Protein AF-A0A2G9TCT3-F1 (afdb_monomer)

Radius of gyration: 21.85 Å; Cα contacts (8 Å, |Δi|>4): 13; chains: 1; bounding box: 34×39×53 Å

Organism: Teladorsagia circumcincta (NCBI:txid45464)

pLDDT: mean 71.69, std 22.01, range [36.66, 96.75]

Secondary structure (DSSP, 8-state):
----PPP------HHHHHHHTSS-------PPPPPP-SPPP-SSSS-SSHHHHHHHHHHHHHHHH--

Structure (mmCIF, N/CA/C/O backbone):
data_AF-A0A2G9TCT3-F1
#
_entry.id   AF-A0A2G9TCT3-F1
#
loop_
_atom_site.group_PDB
_atom_site.id
_atom_site.type_symbol
_atom_site.label_atom_id
_atom_site.label_alt_id
_atom_site.label_comp_id
_atom_site.label_asym_id
_atom_site.label_entity_id
_atom_site.label_seq_id
_atom_site.pdbx_PDB_ins_code
_atom_site.Cartn_x
_atom_site.Cartn_y
_atom_site.Cartn_z
_atom_site.occupancy
_atom_site.B_iso_or_equiv
_atom_site.auth_seq_id
_atom_site.auth_comp_id
_ato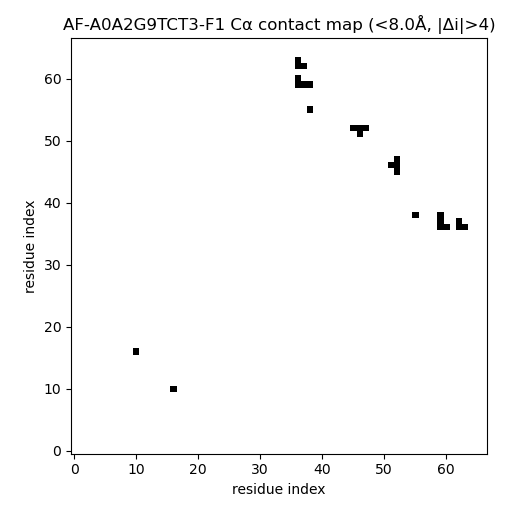m_site.auth_asym_id
_atom_site.auth_atom_id
_atom_site.pdbx_PDB_model_num
ATOM 1 N N . MET A 1 1 ? -21.365 -30.496 28.495 1.00 36.66 1 MET A N 1
ATOM 2 C CA . MET A 1 1 ? -20.219 -29.861 29.184 1.00 36.66 1 MET A CA 1
ATOM 3 C C . MET A 1 1 ? -19.893 -28.555 28.465 1.00 36.66 1 MET A C 1
ATOM 5 O O . MET A 1 1 ? -19.357 -28.634 27.364 1.00 36.66 1 MET A O 1
ATOM 9 N N . PRO A 1 2 ? -20.278 -27.371 28.972 1.00 40.06 2 PRO A N 1
ATOM 10 C CA . PRO A 1 2 ? -19.978 -26.127 28.276 1.00 40.06 2 PRO A CA 1
ATOM 11 C C . PRO A 1 2 ? -18.530 -25.709 28.566 1.00 40.06 2 PRO A C 1
ATOM 13 O O . PRO A 1 2 ? -18.122 -25.587 29.720 1.00 40.06 2 PRO A O 1
ATOM 16 N N . LYS A 1 3 ? -17.743 -25.541 27.500 1.00 41.94 3 LYS A N 1
ATOM 17 C CA . LYS A 1 3 ? -16.360 -25.059 27.549 1.00 41.94 3 LYS A CA 1
ATOM 18 C C . LYS A 1 3 ? -16.380 -23.555 27.821 1.00 41.94 3 LYS A C 1
ATOM 20 O O . LYS A 1 3 ? -16.809 -22.767 26.987 1.00 41.94 3 LYS A O 1
ATOM 25 N N . MET A 1 4 ? -15.949 -23.199 29.023 1.00 38.31 4 MET A N 1
ATOM 26 C CA . MET A 1 4 ? -15.781 -21.842 29.528 1.00 38.31 4 MET A CA 1
ATOM 27 C C . MET A 1 4 ? -14.612 -21.181 28.774 1.00 38.31 4 MET A C 1
ATOM 29 O O . MET A 1 4 ? -13.461 -21.580 28.946 1.00 38.31 4 MET A O 1
ATOM 33 N N . ILE A 1 5 ? -14.899 -20.232 27.880 1.00 48.56 5 ILE A N 1
ATOM 34 C CA . ILE A 1 5 ? -13.869 -19.464 27.164 1.00 48.56 5 ILE A CA 1
ATOM 35 C C . ILE A 1 5 ? -13.378 -18.356 28.102 1.00 48.56 5 ILE A C 1
ATOM 37 O O . ILE A 1 5 ? -14.163 -17.565 28.621 1.00 48.56 5 ILE A O 1
ATOM 41 N N . TRP A 1 6 ? -12.074 -18.365 28.360 1.00 38.62 6 TRP A N 1
ATOM 42 C CA . TRP A 1 6 ? -11.378 -17.495 29.300 1.00 38.62 6 TRP A CA 1
ATOM 43 C C . TRP A 1 6 ? -11.389 -16.030 28.837 1.00 38.62 6 TRP A C 1
ATOM 45 O O . TRP A 1 6 ? -10.945 -15.713 27.737 1.00 38.62 6 TRP A O 1
ATOM 55 N N . TYR A 1 7 ? -11.864 -15.134 29.704 1.00 42.50 7 TYR A N 1
ATOM 56 C CA . TYR A 1 7 ? -11.728 -13.684 29.562 1.00 42.50 7 TYR A CA 1
ATOM 57 C C . TYR A 1 7 ? -10.283 -13.275 29.883 1.00 42.50 7 TYR A C 1
ATOM 59 O O . TYR A 1 7 ? -9.842 -13.411 31.023 1.00 42.50 7 TYR A O 1
ATOM 67 N N . ILE A 1 8 ? -9.552 -12.737 28.908 1.00 44.75 8 ILE A N 1
ATOM 68 C CA . ILE A 1 8 ? -8.278 -12.050 29.156 1.00 44.75 8 ILE A CA 1
ATOM 69 C C . ILE A 1 8 ? -8.594 -10.563 29.327 1.00 44.75 8 ILE A C 1
ATOM 71 O O . ILE A 1 8 ? -8.746 -9.828 28.355 1.00 44.75 8 ILE A O 1
ATOM 75 N N . THR A 1 9 ? -8.729 -10.106 30.571 1.00 47.62 9 THR A N 1
ATOM 76 C CA . THR A 1 9 ? -8.766 -8.672 30.885 1.00 47.62 9 THR A CA 1
ATOM 77 C C . THR A 1 9 ? -7.344 -8.169 31.086 1.00 47.62 9 THR A C 1
ATOM 79 O O . THR A 1 9 ? -6.702 -8.501 32.084 1.00 47.62 9 THR A O 1
ATOM 82 N N . TYR A 1 10 ? -6.860 -7.348 30.154 1.00 46.06 10 TYR A N 1
ATOM 83 C CA . TYR A 1 10 ? -5.651 -6.555 30.350 1.00 46.06 10 TYR A CA 1
ATOM 84 C C . TYR A 1 10 ? -5.874 -5.570 31.505 1.00 46.06 10 TYR A C 1
ATOM 86 O O . TYR A 1 10 ? -6.654 -4.622 31.413 1.00 46.06 10 TYR A O 1
ATOM 94 N N . LEU A 1 11 ? -5.189 -5.828 32.616 1.00 48.53 11 LEU A N 1
ATOM 95 C CA . LEU A 1 11 ? -5.090 -4.948 33.774 1.00 48.53 11 LEU A CA 1
ATOM 96 C C . LEU A 1 11 ? -4.196 -3.751 33.430 1.00 48.53 11 LEU A C 1
ATOM 98 O O . LEU A 1 11 ? -3.002 -3.752 33.715 1.00 48.53 11 LEU A O 1
ATOM 102 N N . LEU A 1 12 ? -4.780 -2.704 32.857 1.00 46.44 12 LEU A N 1
ATOM 103 C CA . LEU A 1 12 ? -4.198 -1.368 32.906 1.00 46.44 12 LEU A CA 1
ATOM 104 C C . LEU A 1 12 ? -5.109 -0.506 33.779 1.00 46.44 12 LEU A C 1
ATOM 106 O O . LEU A 1 12 ? -6.226 -0.166 33.405 1.00 46.44 12 LEU A O 1
ATOM 110 N N . ASN A 1 13 ? -4.591 -0.154 34.959 1.00 44.12 13 ASN A N 1
ATOM 111 C CA . ASN A 1 13 ? -5.164 0.772 35.938 1.00 44.12 13 ASN A CA 1
ATOM 112 C C . ASN A 1 13 ? -6.244 0.175 36.8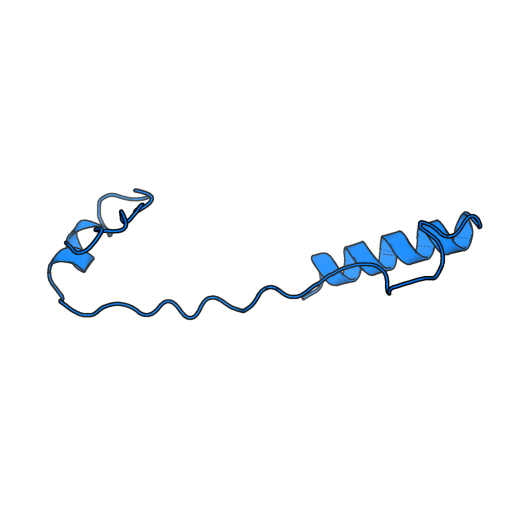80 1.00 44.12 13 ASN A C 1
ATOM 114 O O . ASN A 1 13 ? -7.449 0.167 36.617 1.00 44.12 13 ASN A O 1
ATOM 118 N N . SER A 1 14 ? -5.788 -0.283 38.052 1.00 47.00 14 SER A N 1
ATOM 119 C CA . SER A 1 14 ? -6.555 -0.981 39.103 1.00 47.00 14 SER A CA 1
ATOM 120 C C . SER A 1 14 ? -7.783 -0.235 39.650 1.00 47.00 14 SER A C 1
ATOM 122 O O . SER A 1 14 ? -8.638 -0.853 40.282 1.00 47.00 14 SER A O 1
ATOM 124 N N . LYS A 1 15 ? -7.926 1.070 39.386 1.00 47.22 15 LYS A N 1
ATOM 125 C CA . LYS A 1 15 ? -9.098 1.856 39.807 1.00 47.22 15 LYS A CA 1
ATOM 126 C C . LYS A 1 15 ? -10.340 1.644 38.930 1.00 47.22 15 LYS A C 1
ATOM 128 O O . LYS A 1 15 ? -11.449 1.785 39.439 1.00 47.22 15 LYS A O 1
ATOM 133 N N . TYR A 1 16 ? -10.189 1.281 37.653 1.00 48.38 16 TYR A N 1
ATOM 134 C CA . TYR A 1 16 ? -11.332 1.092 36.741 1.00 48.38 16 TYR A CA 1
ATOM 135 C C . TYR A 1 16 ? -11.865 -0.345 36.742 1.00 48.38 16 TYR A C 1
ATOM 137 O O . TYR A 1 16 ? -13.070 -0.558 36.605 1.00 48.38 16 TYR A O 1
ATOM 145 N N . ALA A 1 17 ? -10.990 -1.326 36.980 1.00 50.34 17 ALA A N 1
ATOM 146 C CA . ALA A 1 17 ? -11.346 -2.745 36.965 1.00 50.34 17 ALA A CA 1
ATOM 147 C C . ALA A 1 17 ? -12.386 -3.117 38.041 1.00 50.34 17 ALA A C 1
ATOM 149 O O . ALA A 1 17 ? -13.301 -3.896 37.782 1.00 50.34 17 ALA A O 1
ATOM 150 N N . ALA A 1 18 ? -12.308 -2.515 39.233 1.00 47.44 18 ALA A N 1
ATOM 151 C CA . ALA A 1 18 ? -13.208 -2.842 40.341 1.00 47.44 18 ALA A CA 1
ATOM 152 C C . ALA A 1 18 ? -14.650 -2.331 40.144 1.00 47.44 18 ALA A C 1
ATOM 154 O O . ALA A 1 18 ? -15.583 -2.879 40.734 1.00 47.44 18 ALA A O 1
ATOM 155 N N . ARG A 1 19 ? -14.865 -1.298 39.312 1.00 46.28 19 ARG A N 1
ATOM 156 C CA . ARG A 1 19 ? -16.199 -0.709 39.102 1.00 46.28 19 ARG A CA 1
ATOM 157 C C . ARG A 1 19 ? -17.061 -1.527 38.135 1.00 46.28 19 ARG A C 1
ATOM 159 O O . ARG A 1 19 ? -18.277 -1.543 38.296 1.00 46.28 19 ARG A O 1
ATOM 166 N N . LEU A 1 20 ? -16.442 -2.246 37.194 1.00 49.31 20 LEU A N 1
ATOM 167 C CA . LEU A 1 20 ? -17.148 -3.043 36.182 1.00 49.31 20 LEU A CA 1
ATOM 168 C C . LEU A 1 20 ?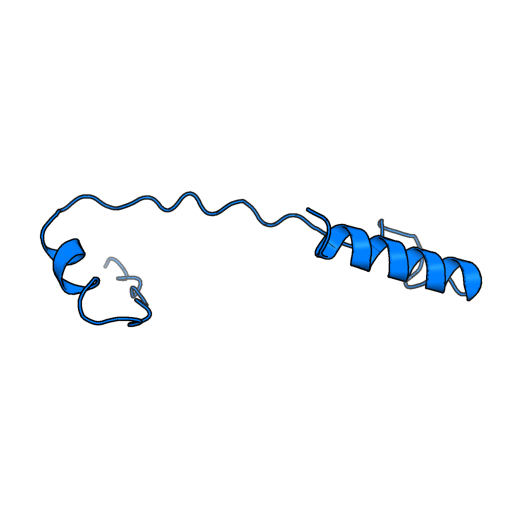 -17.731 -4.360 36.722 1.00 49.31 20 LEU A C 1
ATOM 170 O O . LEU A 1 20 ? -18.703 -4.864 36.177 1.00 49.31 20 LEU A O 1
ATOM 174 N N . ILE A 1 21 ? -17.178 -4.913 37.805 1.00 52.94 21 ILE A N 1
ATOM 175 C CA . ILE A 1 21 ? -17.606 -6.221 38.339 1.00 52.94 21 ILE A CA 1
ATOM 176 C C . ILE A 1 21 ? -18.968 -6.126 39.065 1.00 52.94 21 ILE A C 1
ATOM 178 O O . ILE A 1 21 ? -19.640 -7.134 39.272 1.00 52.94 21 ILE A O 1
ATOM 182 N N . ARG A 1 22 ? -19.422 -4.916 39.432 1.00 48.62 22 ARG A N 1
ATOM 183 C CA . ARG A 1 22 ? -20.647 -4.711 40.229 1.00 48.62 22 ARG A CA 1
ATOM 184 C C . ARG A 1 22 ? -21.908 -4.397 39.420 1.00 48.62 22 ARG A C 1
ATOM 186 O O . ARG A 1 22 ? -23.001 -4.553 39.960 1.00 48.62 22 ARG A O 1
ATOM 193 N N . SER A 1 23 ? -21.796 -3.996 38.154 1.00 47.94 23 SER A N 1
ATOM 194 C CA . SER A 1 23 ? -22.953 -3.842 37.269 1.00 47.94 23 SER A CA 1
ATOM 195 C C . SER A 1 23 ? -22.967 -4.995 36.273 1.00 47.94 23 SER A C 1
ATOM 197 O O . SER A 1 23 ? -22.070 -5.135 35.454 1.00 47.94 23 SER A O 1
ATOM 199 N N . LYS A 1 24 ? -24.013 -5.826 36.297 1.00 55.69 24 LYS A N 1
ATOM 200 C CA . LYS A 1 24 ? -24.266 -6.894 35.305 1.00 55.69 24 LYS A CA 1
ATOM 201 C C . LYS A 1 24 ? -24.518 -6.361 33.874 1.00 55.69 24 LYS A C 1
ATOM 203 O O . LYS A 1 24 ? -25.131 -7.037 33.057 1.00 55.69 24 LYS A O 1
ATOM 208 N N . SER A 1 25 ? -24.094 -5.139 33.573 1.00 54.72 25 SER A N 1
ATOM 209 C CA . SER A 1 25 ? -24.118 -4.543 32.247 1.00 54.72 25 SER A CA 1
ATOM 210 C C . SER A 1 25 ? -22.918 -5.073 31.469 1.00 54.72 25 SER A C 1
ATOM 212 O O . SER A 1 25 ? -21.797 -4.592 31.636 1.00 54.72 25 SER A O 1
ATOM 214 N N . VAL A 1 26 ? -23.149 -6.081 30.632 1.00 56.12 26 VAL A N 1
ATOM 215 C CA . VAL A 1 26 ? -22.199 -6.450 29.580 1.00 56.12 26 VAL A CA 1
ATOM 216 C C . VAL A 1 26 ? -22.055 -5.225 28.680 1.00 56.12 26 VAL A C 1
ATOM 218 O O . VAL A 1 26 ? -22.977 -4.881 27.947 1.00 56.12 26 VAL A O 1
ATOM 221 N N . VAL A 1 27 ? -20.930 -4.522 28.788 1.00 61.59 27 VAL A N 1
ATOM 222 C CA . VAL A 1 27 ? -20.587 -3.455 27.848 1.00 61.59 27 VAL A CA 1
ATOM 223 C C . VAL A 1 27 ? -20.261 -4.147 26.530 1.00 61.59 27 VAL A C 1
ATOM 225 O O . VAL A 1 27 ? -19.237 -4.824 26.426 1.00 61.59 27 VAL A O 1
ATOM 228 N N 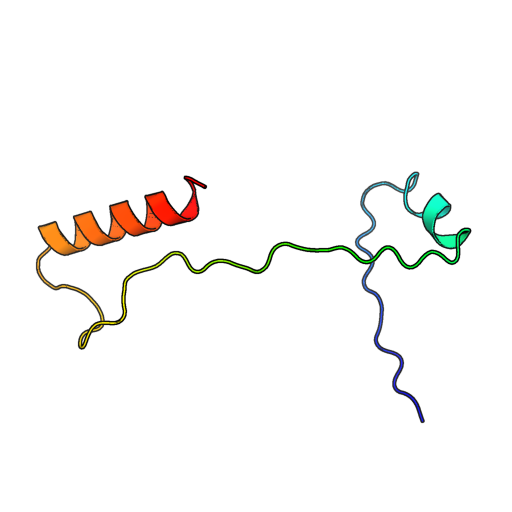. HIS A 1 28 ? -21.166 -4.053 25.556 1.00 54.59 28 HIS A N 1
ATOM 229 C CA . HIS A 1 28 ? -20.851 -4.431 24.186 1.00 54.59 28 HIS A CA 1
ATOM 230 C C . HIS A 1 28 ? -19.917 -3.350 23.649 1.00 54.59 28 HIS A C 1
ATOM 232 O O . HIS A 1 28 ? -20.298 -2.187 23.534 1.00 54.59 28 HIS A O 1
ATOM 238 N N . TRP A 1 29 ? -18.658 -3.711 23.436 1.00 61.53 29 TRP A N 1
ATOM 239 C CA . TRP A 1 29 ? -17.700 -2.823 22.802 1.00 61.53 29 TRP A CA 1
ATOM 240 C C . TRP A 1 29 ? -17.901 -2.945 21.295 1.00 61.53 29 TRP A C 1
ATOM 242 O O . TRP A 1 29 ? -17.493 -3.943 20.699 1.00 61.53 29 TRP A O 1
ATOM 252 N N . ASP A 1 30 ? -18.541 -1.948 20.688 1.00 68.81 30 ASP A N 1
ATOM 253 C CA . ASP A 1 30 ? -18.617 -1.827 19.233 1.00 68.81 30 ASP A CA 1
ATOM 254 C C . ASP A 1 30 ? -17.246 -1.383 18.710 1.00 68.81 30 ASP A C 1
ATOM 256 O O . ASP A 1 30 ? -16.986 -0.204 18.469 1.00 68.81 30 ASP A O 1
ATOM 260 N N . PHE A 1 31 ? -16.318 -2.334 18.595 1.00 63.84 31 PHE A N 1
ATOM 261 C CA . PHE A 1 31 ? -15.046 -2.072 17.938 1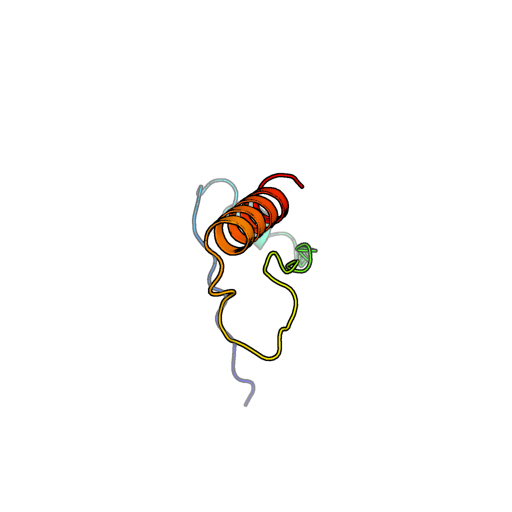.00 63.84 31 PHE A CA 1
ATOM 262 C C . PHE A 1 31 ? -15.297 -1.842 16.442 1.00 63.84 31 PHE A C 1
ATOM 264 O O . PHE A 1 31 ? -16.012 -2.636 15.817 1.00 63.84 31 PHE A O 1
ATOM 271 N N . PRO A 1 32 ? -14.721 -0.785 15.839 1.00 77.50 32 PRO A N 1
ATOM 272 C CA . PRO A 1 32 ? -14.828 -0.582 14.404 1.00 77.50 32 PRO A CA 1
ATOM 273 C C . PRO A 1 32 ? -14.263 -1.802 13.674 1.00 77.50 32 PRO A C 1
ATOM 275 O O . PRO A 1 32 ? -13.236 -2.366 14.063 1.00 77.50 32 PRO A O 1
ATOM 278 N N . LYS A 1 33 ? -14.957 -2.230 12.614 1.00 83.31 33 LYS A N 1
ATOM 279 C CA . LYS A 1 33 ? -14.471 -3.318 11.763 1.00 83.31 33 LYS A CA 1
ATOM 280 C C . LYS A 1 33 ? -13.137 -2.894 11.136 1.00 83.31 33 LYS A C 1
ATOM 282 O O . LYS A 1 33 ? -13.034 -1.748 10.697 1.00 83.31 33 LYS A O 1
ATOM 287 N N . PRO A 1 34 ? -12.135 -3.787 11.070 1.00 84.38 34 PRO A N 1
ATOM 288 C CA . PRO A 1 34 ? -10.871 -3.465 10.424 1.00 84.38 34 PRO A CA 1
ATOM 289 C C . PRO A 1 34 ? -11.105 -3.130 8.946 1.00 84.38 34 PRO A C 1
ATOM 291 O O . PRO A 1 34 ? -11.862 -3.820 8.260 1.00 84.38 34 PRO A O 1
ATOM 294 N N . VAL A 1 35 ? -10.449 -2.073 8.470 1.00 88.44 35 VAL A N 1
ATOM 295 C CA . VAL A 1 35 ? -10.452 -1.657 7.062 1.00 88.44 35 VAL A CA 1
ATOM 296 C C . VAL A 1 35 ? -9.127 -2.081 6.437 1.00 88.44 35 VAL A C 1
ATOM 298 O O . VAL A 1 35 ? -8.071 -1.938 7.049 1.00 88.44 35 VAL A O 1
ATOM 301 N N . TYR A 1 36 ? -9.183 -2.642 5.232 1.00 91.62 36 TYR A N 1
ATOM 302 C CA . TYR A 1 36 ? -7.988 -3.039 4.496 1.00 91.62 36 TYR A CA 1
ATOM 303 C C . TYR A 1 36 ? -7.313 -1.816 3.861 1.00 91.62 36 TYR A C 1
ATOM 305 O O . TYR A 1 36 ? -7.959 -1.077 3.121 1.00 91.62 36 TYR A O 1
ATOM 313 N N . ALA A 1 37 ? -6.014 -1.647 4.114 1.00 93.56 37 ALA A N 1
ATOM 314 C CA . ALA A 1 37 ? -5.152 -0.667 3.459 1.00 93.56 37 ALA A CA 1
ATOM 315 C C . ALA A 1 37 ? -4.018 -1.414 2.747 1.00 93.56 37 ALA A C 1
ATOM 317 O O . ALA A 1 37 ? -3.163 -2.029 3.386 1.00 93.56 37 ALA A O 1
ATOM 318 N N . GLY A 1 38 ? -4.031 -1.414 1.417 1.00 93.06 38 GLY A N 1
ATOM 319 C CA . GLY A 1 38 ? -3.104 -2.214 0.629 1.00 93.06 38 GLY A CA 1
ATOM 320 C C . GLY A 1 38 ? -3.305 -2.038 -0.869 1.00 93.06 38 GLY A C 1
ATOM 321 O O . GLY A 1 38 ? -4.165 -1.280 -1.314 1.00 93.06 38 GLY A O 1
ATOM 322 N N . ARG A 1 39 ? -2.477 -2.732 -1.652 1.00 93.69 39 ARG A N 1
ATOM 323 C CA . ARG A 1 39 ? -2.572 -2.700 -3.114 1.00 93.69 39 ARG A CA 1
ATOM 324 C C . ARG A 1 39 ? -3.819 -3.453 -3.583 1.00 93.69 39 ARG A C 1
ATOM 326 O O . ARG A 1 39 ? -4.206 -4.427 -2.933 1.00 93.69 39 ARG A O 1
ATOM 333 N N . PRO A 1 40 ? -4.426 -3.043 -4.709 1.00 90.88 40 PRO A N 1
ATOM 334 C CA . PRO A 1 40 ? -5.460 -3.847 -5.340 1.00 90.88 40 PRO A CA 1
ATOM 335 C C . PRO A 1 40 ? -4.895 -5.210 -5.747 1.00 90.88 40 PRO A C 1
ATOM 337 O O . PRO A 1 40 ? -3.686 -5.382 -5.918 1.00 90.88 40 PRO A O 1
ATOM 340 N N . GLU A 1 41 ? -5.785 -6.181 -5.915 1.00 91.19 41 GLU A N 1
ATOM 341 C CA . GLU A 1 41 ? -5.405 -7.481 -6.449 1.00 91.19 41 GLU A CA 1
ATOM 342 C C . GLU A 1 41 ? -4.926 -7.326 -7.900 1.00 91.19 41 GLU A C 1
ATOM 344 O O . GLU A 1 41 ? -5.591 -6.709 -8.734 1.00 91.19 41 GLU A O 1
ATOM 349 N N . LEU A 1 42 ? -3.744 -7.867 -8.185 1.00 88.81 42 LEU A N 1
ATOM 350 C CA . LEU A 1 42 ? -3.100 -7.826 -9.494 1.00 88.81 42 LEU A CA 1
ATOM 351 C C . LEU A 1 42 ? -2.704 -9.246 -9.898 1.00 88.81 42 LEU A C 1
ATOM 353 O O . LEU A 1 42 ? -2.455 -10.100 -9.050 1.00 88.81 42 LEU A O 1
ATOM 357 N N . ALA A 1 43 ? -2.571 -9.485 -11.204 1.00 91.94 43 ALA A N 1
ATOM 358 C CA . ALA A 1 43 ? -2.121 -10.777 -11.733 1.00 91.94 43 ALA A CA 1
ATOM 359 C C . ALA A 1 43 ? -0.648 -11.103 -11.394 1.00 91.94 43 ALA A C 1
ATOM 361 O O . ALA A 1 43 ? -0.165 -12.193 -11.695 1.00 91.94 43 ALA A O 1
ATOM 362 N N . TRP A 1 44 ? 0.079 -10.162 -10.790 1.00 89.12 44 TRP A N 1
ATOM 363 C CA . TRP A 1 44 ? 1.479 -10.278 -10.397 1.00 89.12 44 TRP A CA 1
ATOM 364 C C . TRP A 1 44 ? 1.687 -9.796 -8.958 1.00 89.12 44 TRP A C 1
ATOM 366 O O . TRP A 1 44 ? 0.943 -8.968 -8.441 1.00 89.12 44 TRP A O 1
ATOM 376 N N . THR A 1 45 ? 2.756 -10.272 -8.318 1.00 88.50 45 THR A N 1
ATOM 377 C CA . THR A 1 45 ? 3.049 -9.986 -6.902 1.00 88.50 45 THR A CA 1
ATOM 378 C C . THR A 1 45 ? 3.507 -8.544 -6.648 1.00 88.50 45 THR A C 1
ATOM 380 O O . THR A 1 45 ? 3.242 -7.972 -5.587 1.00 88.50 45 THR A O 1
ATOM 383 N N . ALA A 1 46 ? 4.231 -7.938 -7.592 1.00 90.38 46 ALA A N 1
ATOM 384 C CA . ALA A 1 46 ? 4.675 -6.549 -7.506 1.00 90.38 46 ALA A CA 1
ATOM 385 C C . ALA A 1 46 ? 4.956 -5.968 -8.893 1.00 90.38 46 ALA A C 1
ATOM 387 O O . ALA A 1 46 ? 5.450 -6.669 -9.777 1.00 90.38 46 ALA A O 1
ATOM 388 N N . THR A 1 47 ? 4.654 -4.686 -9.069 1.00 91.56 47 THR A N 1
ATOM 389 C CA . THR A 1 47 ? 4.984 -3.964 -10.295 1.00 91.56 47 THR A CA 1
ATOM 390 C C . THR A 1 47 ? 6.502 -3.824 -10.415 1.00 91.56 47 THR A C 1
ATOM 392 O O . THR A 1 47 ? 7.151 -3.285 -9.524 1.00 91.56 47 THR A O 1
ATOM 395 N N . ALA A 1 48 ? 7.077 -4.325 -11.513 1.00 92.25 48 ALA A N 1
ATOM 396 C CA . ALA A 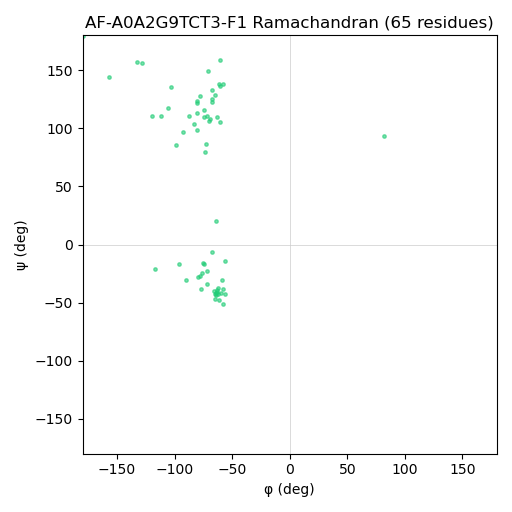1 48 ? 8.528 -4.312 -11.740 1.00 92.25 48 ALA A CA 1
ATOM 397 C C . ALA A 1 48 ? 9.074 -2.925 -12.129 1.00 92.25 48 ALA A C 1
ATOM 399 O O . ALA A 1 48 ? 10.279 -2.688 -12.079 1.00 92.25 48 ALA A O 1
ATOM 400 N N . ILE A 1 49 ? 8.192 -2.003 -12.527 1.00 94.12 49 ILE A N 1
ATOM 401 C CA . ILE A 1 49 ? 8.561 -0.632 -12.876 1.00 94.12 49 ILE A C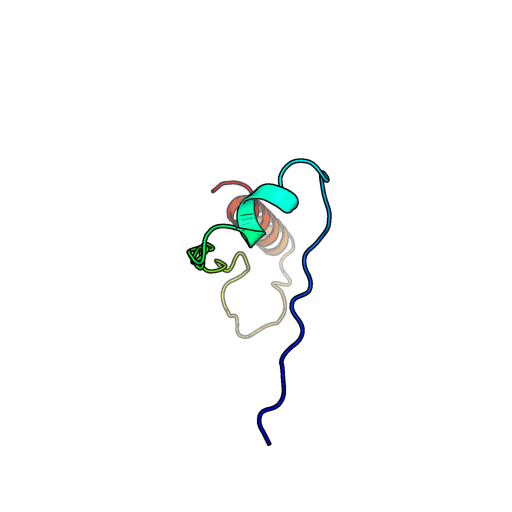A 1
ATOM 402 C C . ILE A 1 49 ? 8.708 0.169 -11.580 1.00 94.12 49 ILE A C 1
ATOM 404 O O . ILE A 1 49 ? 7.723 0.412 -10.884 1.00 94.12 49 ILE A O 1
ATOM 408 N N . GLY A 1 50 ? 9.936 0.590 -11.266 1.00 93.31 50 GLY A N 1
ATOM 409 C CA . GLY A 1 50 ? 10.275 1.207 -9.978 1.00 93.31 50 GLY A CA 1
ATOM 410 C C . GLY A 1 50 ? 9.465 2.461 -9.637 1.00 93.31 50 GLY A C 1
ATOM 411 O O . GLY A 1 50 ? 9.049 2.626 -8.492 1.00 93.31 50 GLY A O 1
ATOM 412 N N . GLU A 1 51 ? 9.177 3.314 -10.622 1.00 96.25 51 GLU A N 1
ATOM 413 C CA . GLU A 1 51 ? 8.341 4.507 -10.428 1.00 96.25 51 GLU A CA 1
ATOM 414 C C . GLU A 1 51 ? 6.919 4.141 -9.974 1.00 96.25 51 GLU A C 1
ATOM 416 O O . GLU A 1 51 ? 6.426 4.657 -8.971 1.00 96.25 51 GLU A O 1
ATOM 421 N N . HIS A 1 52 ? 6.287 3.178 -10.652 1.00 94.81 52 HIS A N 1
ATOM 422 C CA . HIS A 1 52 ? 4.956 2.690 -10.291 1.00 94.81 52 HIS A CA 1
ATOM 423 C C . HIS A 1 52 ? 4.964 1.999 -8.928 1.00 94.81 52 HIS A C 1
ATOM 425 O O . HIS A 1 52 ? 4.086 2.257 -8.111 1.00 94.81 52 HIS A O 1
ATOM 431 N N . HIS A 1 53 ? 5.980 1.180 -8.64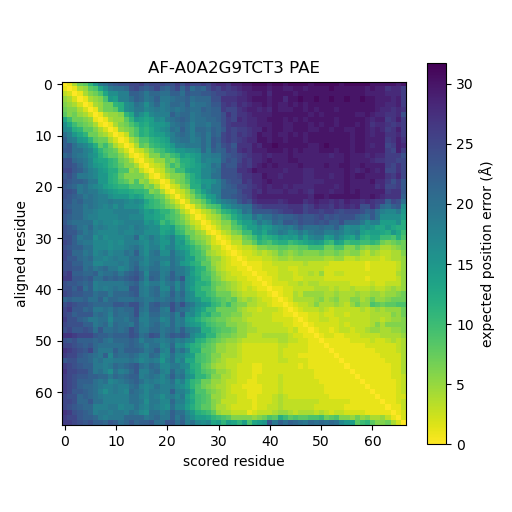9 1.00 95.75 53 HIS A N 1
ATOM 432 C CA . HIS A 1 53 ? 6.121 0.523 -7.352 1.00 95.75 53 HIS A CA 1
ATOM 433 C C . HIS A 1 53 ? 6.233 1.532 -6.199 1.00 95.75 53 HIS A C 1
ATOM 435 O O . HIS A 1 53 ? 5.604 1.370 -5.153 1.00 95.75 53 HIS A O 1
ATOM 441 N N . THR A 1 54 ? 6.998 2.606 -6.409 1.00 96.75 54 THR A N 1
ATOM 442 C CA . THR A 1 54 ? 7.181 3.675 -5.418 1.00 96.75 54 THR A CA 1
ATOM 443 C C . THR A 1 54 ? 5.873 4.427 -5.179 1.00 96.75 54 THR A C 1
ATOM 445 O O . THR A 1 54 ? 5.526 4.728 -4.036 1.00 96.75 54 THR A O 1
ATOM 448 N N . LYS A 1 55 ? 5.109 4.681 -6.248 1.00 96.06 55 LYS A N 1
ATOM 449 C CA . LYS A 1 55 ? 3.791 5.312 -6.165 1.00 96.06 55 LYS A CA 1
ATOM 450 C C . LYS A 1 55 ? 2.778 4.444 -5.410 1.00 96.06 55 LYS A C 1
ATOM 452 O O . LYS A 1 55 ? 2.127 4.944 -4.498 1.00 96.06 55 LYS A O 1
ATOM 457 N N . GLU A 1 56 ? 2.695 3.151 -5.727 1.00 95.38 56 GLU A N 1
ATOM 458 C CA . GLU A 1 56 ? 1.831 2.194 -5.017 1.00 95.38 56 GLU A CA 1
ATOM 459 C C . GLU A 1 56 ? 2.143 2.160 -3.512 1.00 95.38 56 GLU A C 1
ATOM 461 O O . GLU A 1 56 ? 1.234 2.158 -2.684 1.00 95.38 56 GLU A O 1
ATOM 466 N N . ALA A 1 57 ? 3.427 2.162 -3.138 1.00 94.75 57 ALA A N 1
ATOM 467 C CA . ALA A 1 57 ? 3.834 2.159 -1.735 1.00 94.75 57 ALA A CA 1
ATOM 468 C C . ALA A 1 57 ? 3.388 3.433 -0.996 1.00 94.75 57 ALA A C 1
ATOM 470 O O . ALA A 1 57 ? 2.891 3.352 0.130 1.00 94.75 57 ALA A O 1
ATOM 471 N N . ALA A 1 58 ? 3.518 4.601 -1.633 1.00 95.75 58 ALA A N 1
ATOM 472 C CA . ALA A 1 58 ? 3.059 5.868 -1.067 1.00 95.75 58 ALA A CA 1
ATOM 473 C C . ALA A 1 58 ? 1.533 5.891 -0.866 1.00 95.75 58 ALA A C 1
ATOM 475 O O . ALA A 1 58 ? 1.050 6.367 0.162 1.00 95.75 58 ALA A O 1
ATOM 476 N N . GLU A 1 59 ? 0.773 5.331 -1.811 1.00 95.44 59 GLU A N 1
ATOM 477 C CA . GLU A 1 59 ? -0.685 5.220 -1.711 1.00 95.44 59 GLU A CA 1
ATOM 478 C C . GLU A 1 59 ? -1.113 4.319 -0.543 1.00 95.44 59 GLU A C 1
ATOM 480 O O . GLU A 1 59 ? -1.991 4.702 0.230 1.00 95.44 59 GLU A O 1
ATOM 485 N N . VAL A 1 60 ? -0.454 3.172 -0.342 1.00 95.12 60 VAL A N 1
ATOM 486 C CA . VAL A 1 60 ? -0.742 2.277 0.795 1.00 95.12 60 VAL A CA 1
ATOM 487 C C . VAL A 1 60 ? -0.449 2.949 2.137 1.00 95.12 60 VAL A C 1
ATOM 489 O O . VAL A 1 60 ? -1.236 2.819 3.078 1.00 95.12 60 VAL A O 1
ATOM 492 N N . LEU A 1 61 ? 0.653 3.698 2.239 1.00 95.62 61 LEU A N 1
ATOM 493 C CA . LEU A 1 61 ? 0.974 4.451 3.454 1.00 95.62 61 LEU A CA 1
ATOM 494 C C . LEU A 1 61 ? -0.092 5.505 3.753 1.00 95.62 61 LEU A C 1
ATOM 496 O O . LEU A 1 61 ? -0.541 5.611 4.894 1.00 95.62 61 LEU A O 1
ATOM 500 N N . LYS A 1 62 ? -0.548 6.219 2.720 1.00 95.06 62 LYS A N 1
ATOM 501 C CA . LYS A 1 62 ? -1.633 7.190 2.843 1.00 95.06 62 LYS A CA 1
ATOM 502 C C . LYS A 1 62 ? -2.905 6.535 3.386 1.00 95.06 62 LYS A C 1
ATOM 504 O O . 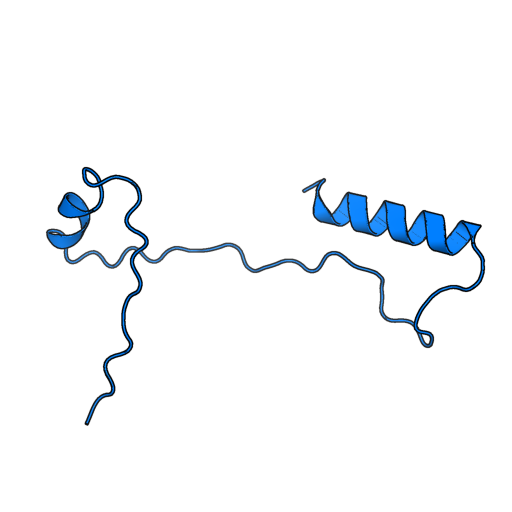LYS A 1 62 ? -3.432 6.985 4.393 1.00 95.06 62 LYS A O 1
ATOM 509 N N . MET A 1 63 ? -3.339 5.421 2.790 1.00 92.88 63 MET A N 1
ATOM 510 C CA . MET A 1 63 ? -4.523 4.667 3.239 1.00 92.88 63 MET A CA 1
ATOM 511 C C . MET A 1 63 ? -4.415 4.171 4.688 1.00 92.88 63 MET A C 1
ATOM 513 O O . MET A 1 63 ? -5.428 4.000 5.358 1.00 92.88 63 MET A O 1
ATOM 517 N N . THR A 1 64 ? -3.197 3.893 5.158 1.00 93.00 64 THR A N 1
ATOM 518 C CA . THR A 1 64 ? -2.964 3.321 6.492 1.00 93.00 64 THR A CA 1
ATOM 519 C C . THR A 1 64 ? -3.090 4.366 7.599 1.00 93.00 64 THR A C 1
ATOM 521 O O . THR A 1 64 ? -3.578 4.049 8.683 1.00 93.00 64 THR A O 1
ATOM 524 N N . PHE A 1 65 ? -2.625 5.593 7.350 1.00 93.50 65 PHE A N 1
ATOM 525 C CA . PHE A 1 65 ? -2.455 6.603 8.401 1.00 93.50 65 PHE A CA 1
ATOM 526 C C . PHE A 1 65 ? -3.323 7.849 8.227 1.00 93.50 65 PHE A C 1
ATOM 528 O O . PHE A 1 65 ? -3.568 8.547 9.209 1.00 93.50 65 PHE A O 1
ATOM 535 N N . GLU A 1 66 ? -3.793 8.131 7.014 1.00 83.62 66 GLU A N 1
ATOM 536 C CA . GLU A 1 66 ? -4.705 9.240 6.738 1.00 83.62 66 GLU A CA 1
ATOM 537 C C . GLU A 1 66 ? -6.139 8.695 6.672 1.00 83.62 66 GLU A C 1
ATOM 539 O O . GLU A 1 66 ? -6.627 8.320 5.604 1.00 83.62 66 GLU A O 1
ATOM 544 N N . VAL A 1 67 ? -6.775 8.604 7.847 1.00 59.09 67 VAL A N 1
ATOM 545 C CA . VAL A 1 67 ? -8.168 8.155 8.051 1.00 59.09 67 VAL A CA 1
ATOM 546 C C . VAL A 1 67 ? -9.082 9.347 8.299 1.00 59.09 67 VAL A C 1
ATOM 548 O O . VAL A 1 67 ? -8.700 10.204 9.129 1.00 59.09 67 VAL A O 1
#

Mean predicted aligned error: 14.86 Å

Solvent-accessible surface area (backbone atoms only — not comparable to full-atom values): 4816 Å² total; per-residue (Å²): 136,86,82,81,80,82,82,85,76,84,89,75,62,80,79,59,62,67,62,58,77,76,47,94,66,80,77,80,77,86,69,80,77,87,77,91,56,62,79,77,93,60,103,60,96,66,68,86,51,64,69,60,39,54,50,54,52,52,52,29,52,43,56,65,72,66,124

Sequence (67 aa):
MPKMIWYITYLLNSKYAARLIRSKSVVHWDFPKPVYAGRPELAWTATAIGEHHTKEAAEVLKMTFEV

Foldseek 3Di:
DDDDDDDDDDDDDPVVVVVVVPDPDPPPPPDDDDDDQADPDDPDPADPPVVVRVVRVVRSVCSVPVD